Protein AF-A0A921IMV0-F1 (afdb_monomer_lite)

Organism: NCBI:txid214851

Radius of gyration: 23.89 Å; chains: 1; bounding box: 47×37×63 Å

Secondary structure (DSSP, 8-state):
-HHHHHHHHHHTT----EEEEHHHHHHH--GGGGTTS-EEEE--SSS----S--SEEEEEEEE--TT--S-EEEEEE-S-HHHHHHHTTTTTTS-SS--EEE-SSEEEEE-SS-EEEESSS-TTSEEEEEPSEEEEEEEEESS-BTTB-EEEEEETTEEEEEE--TTTEEEEE-

Foldseek 3Di:
DVLVVCVVQVVVQAQDADEDEQVCCVPPDPVVSVVVHAYEYEDQDPDRPRPDDHFKYFNDQADDDPPDPGGHTDMDGNDDCVVVSLVSCHPVNNPPAAAKDFDFQKKKFFDDWDFFKAAGNDPVRTPDIDDGDIWTWGMWGPDDDPNFTKTWTDDPRDIIMTTADVVTIHMDGD

InterPro domains:
  IPR002053 Glycoside hydrolase, family 25 [PF01183] (18-68)
  IPR002053 Glycoside hydrolase, family 25 [PS51904] (1-92)
  IPR017853 Glycoside hydrolase superfamily [SSF51445] (3-80)

Structure (mmCIF, N/CA/C/O backbone):
data_AF-A0A921IMV0-F1
#
_entry.id   AF-A0A921IMV0-F1
#
loop_
_atom_site.group_PDB
_atom_site.id
_atom_site.type_symbol
_atom_site.label_atom_id
_atom_site.label_alt_id
_atom_site.label_comp_id
_atom_site.label_asym_id
_atom_site.label_entity_id
_atom_site.label_seq_id
_atom_site.pdbx_PDB_ins_code
_atom_site.Cartn_x
_atom_site.Cartn_y
_atom_site.Cartn_z
_atom_site.occupancy
_atom_site.B_iso_or_equiv
_atom_site.auth_seq_id
_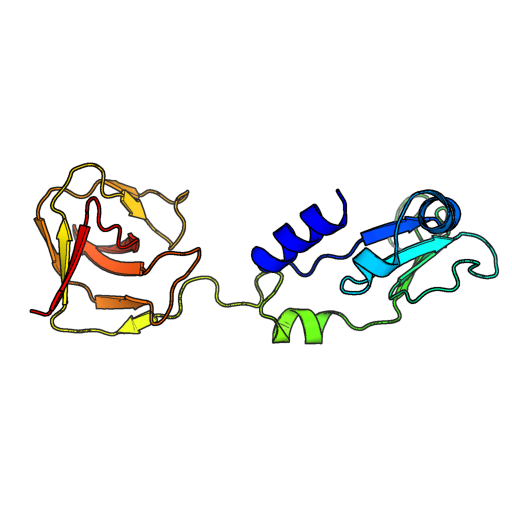atom_site.auth_comp_id
_atom_site.auth_asym_id
_atom_site.auth_atom_id
_atom_site.pdbx_PDB_model_num
ATOM 1 N N . LEU A 1 1 ? -5.599 9.577 -14.484 1.00 87.62 1 LEU A N 1
ATOM 2 C CA . LEU A 1 1 ? -5.800 8.174 -14.050 1.00 87.62 1 LEU A CA 1
ATOM 3 C C . LEU A 1 1 ? -4.574 7.602 -13.332 1.00 87.62 1 LEU A C 1
ATOM 5 O O . LEU A 1 1 ? -4.726 7.198 -12.191 1.00 87.62 1 LEU A O 1
ATOM 9 N N . VAL A 1 2 ? -3.373 7.614 -13.934 1.00 95.25 2 VAL A N 1
ATOM 10 C CA . VAL A 1 2 ? -2.158 7.015 -13.325 1.00 95.25 2 VAL A CA 1
ATOM 11 C C . VAL A 1 2 ? -1.818 7.607 -11.949 1.00 95.25 2 VAL A C 1
ATOM 13 O O . VAL A 1 2 ? -1.699 6.850 -10.994 1.00 95.25 2 VAL A O 1
ATOM 16 N N . ARG A 1 3 ? -1.761 8.944 -11.817 1.00 95.75 3 ARG A N 1
ATOM 17 C CA . ARG A 1 3 ? -1.492 9.625 -10.532 1.00 95.75 3 ARG A CA 1
ATOM 18 C C . ARG A 1 3 ? -2.461 9.189 -9.430 1.00 95.75 3 ARG A C 1
ATOM 20 O O . ARG A 1 3 ? -2.031 8.773 -8.369 1.00 95.75 3 ARG A O 1
ATOM 27 N N . TYR A 1 4 ? -3.760 9.173 -9.735 1.00 94.50 4 TYR A N 1
ATOM 28 C CA . TYR A 1 4 ? -4.801 8.738 -8.799 1.00 94.50 4 TYR A CA 1
ATOM 29 C C . TYR A 1 4 ? -4.592 7.297 -8.304 1.00 94.50 4 TYR A C 1
ATOM 31 O O . TYR A 1 4 ? -4.737 7.022 -7.117 1.00 94.50 4 TYR A O 1
ATOM 39 N N . ALA A 1 5 ? -4.213 6.375 -9.195 1.00 94.19 5 ALA A N 1
ATOM 40 C CA . ALA A 1 5 ? -3.904 5.004 -8.798 1.00 94.19 5 ALA A CA 1
ATOM 41 C C . ALA A 1 5 ? -2.644 4.929 -7.916 1.00 94.19 5 ALA A C 1
ATOM 43 O O . ALA A 1 5 ? -2.650 4.223 -6.909 1.00 94.19 5 ALA A O 1
ATOM 44 N N . MET A 1 6 ? -1.590 5.679 -8.257 1.00 96.50 6 MET A N 1
ATOM 45 C CA . MET A 1 6 ? -0.367 5.748 -7.451 1.00 96.50 6 MET A CA 1
ATOM 46 C C . MET A 1 6 ? -0.633 6.336 -6.060 1.00 96.50 6 MET A C 1
ATOM 48 O O . MET A 1 6 ? -0.192 5.765 -5.065 1.00 96.50 6 MET A O 1
ATOM 52 N N . ASP A 1 7 ? -1.429 7.403 -5.970 1.00 90.06 7 ASP A N 1
ATOM 53 C CA . ASP A 1 7 ? -1.858 7.989 -4.699 1.00 90.06 7 ASP A CA 1
ATOM 54 C C . ASP A 1 7 ? -2.563 6.961 -3.813 1.00 90.06 7 ASP A C 1
ATOM 56 O O . ASP A 1 7 ? -2.225 6.832 -2.637 1.00 90.06 7 ASP A O 1
ATOM 60 N N . ILE A 1 8 ? -3.491 6.178 -4.372 1.00 84.50 8 ILE A N 1
ATOM 61 C CA . ILE A 1 8 ? -4.182 5.117 -3.626 1.00 84.50 8 ILE A CA 1
ATOM 62 C C . ILE A 1 8 ? -3.193 4.075 -3.097 1.00 84.50 8 ILE A C 1
ATOM 64 O O . ILE A 1 8 ? -3.323 3.648 -1.948 1.00 84.50 8 ILE A O 1
ATOM 68 N N . LEU A 1 9 ? -2.216 3.652 -3.905 1.00 91.19 9 LEU A N 1
ATOM 69 C CA . LEU A 1 9 ? -1.204 2.689 -3.463 1.00 91.19 9 LEU A CA 1
ATOM 70 C C . LEU A 1 9 ? -0.399 3.248 -2.286 1.00 91.19 9 LEU A C 1
ATOM 72 O O . LEU A 1 9 ? -0.329 2.604 -1.240 1.00 91.19 9 LEU A O 1
ATOM 76 N N . TYR A 1 10 ? 0.116 4.472 -2.405 1.00 89.19 10 TYR A N 1
ATOM 77 C CA . TYR A 1 10 ? 0.922 5.097 -1.355 1.00 89.19 10 TYR A CA 1
ATOM 78 C C . TYR A 1 10 ? 0.113 5.369 -0.081 1.00 89.19 10 TYR A C 1
ATOM 80 O O . TYR A 1 10 ? 0.600 5.111 1.024 1.00 89.19 10 TYR A O 1
ATOM 88 N N . GLN A 1 11 ? -1.142 5.812 -0.213 1.00 82.81 11 GLN A N 1
ATOM 89 C CA . GLN A 1 11 ? -2.075 5.968 0.910 1.00 82.81 11 GLN A CA 1
ATOM 90 C C . GLN A 1 11 ? -2.317 4.638 1.633 1.00 82.81 11 GLN A C 1
ATOM 92 O O . GLN A 1 11 ? -2.372 4.604 2.861 1.00 82.81 11 GLN A O 1
ATOM 97 N N . ARG A 1 12 ? -2.394 3.530 0.887 1.00 81.44 12 ARG A N 1
ATOM 98 C CA . ARG A 1 12 ? -2.548 2.165 1.416 1.00 81.44 12 ARG A CA 1
ATOM 99 C C . ARG A 1 12 ? -1.229 1.501 1.812 1.00 81.44 12 ARG A C 1
ATOM 101 O O . ARG A 1 12 ? -1.211 0.296 2.038 1.00 81.44 12 ARG A O 1
ATOM 108 N N . LYS A 1 13 ? -0.137 2.265 1.899 1.00 87.56 13 LYS A N 1
ATOM 109 C CA . LYS A 1 13 ? 1.194 1.765 2.267 1.00 87.56 13 LYS A CA 1
ATOM 110 C C . LYS A 1 13 ? 1.723 0.682 1.320 1.00 87.56 13 LYS A C 1
ATOM 112 O O . LYS A 1 13 ? 2.451 -0.217 1.727 1.00 87.56 13 LYS A O 1
ATOM 117 N N . TRP A 1 14 ? 1.465 0.841 0.027 1.00 91.88 14 TRP A N 1
ATOM 118 C CA . TRP A 1 14 ? 2.174 0.153 -1.050 1.00 91.88 14 TRP A CA 1
ATOM 119 C C . TRP A 1 14 ? 3.093 1.133 -1.780 1.00 91.88 14 TRP A C 1
ATOM 121 O O . TRP A 1 14 ? 2.648 2.163 -2.282 1.00 91.88 14 TRP A O 1
ATOM 131 N N . TYR A 1 15 ? 4.381 0.809 -1.839 1.00 95.31 15 TYR A N 1
ATOM 132 C CA . TYR A 1 15 ? 5.386 1.539 -2.599 1.00 95.31 15 TYR A CA 1
ATOM 133 C C . TYR A 1 15 ? 5.220 1.186 -4.078 1.00 95.31 15 TYR A C 1
ATOM 135 O O . TYR A 1 15 ? 5.750 0.187 -4.568 1.00 95.31 15 TYR A O 1
ATOM 143 N N . GLY A 1 16 ? 4.378 1.962 -4.754 1.00 94.94 16 GLY A N 1
ATOM 144 C CA . GLY A 1 16 ? 4.055 1.780 -6.163 1.00 94.94 16 GLY A CA 1
ATOM 145 C C . GLY A 1 16 ? 5.060 2.455 -7.091 1.00 94.94 16 GLY A C 1
ATOM 146 O O . GLY A 1 16 ? 5.718 3.421 -6.729 1.00 94.94 16 GLY A O 1
ATOM 147 N N . GLY A 1 17 ? 5.129 1.964 -8.320 1.00 96.75 17 GLY A N 1
ATOM 148 C CA . GLY A 1 17 ? 5.780 2.632 -9.440 1.00 96.75 17 GLY A CA 1
ATOM 149 C C . GLY A 1 17 ? 4.915 2.502 -10.682 1.00 96.75 17 GLY A C 1
ATOM 150 O O . GLY A 1 17 ? 3.912 1.783 -10.680 1.00 96.75 17 GLY A O 1
ATOM 151 N N . TRP A 1 18 ? 5.305 3.181 -11.751 1.00 97.75 18 TRP A N 1
ATOM 152 C CA . TRP A 1 18 ? 4.612 3.091 -13.028 1.00 97.75 18 TRP A CA 1
ATOM 153 C C . TRP A 1 18 ? 5.561 2.617 -14.121 1.00 97.75 18 TRP A C 1
ATOM 155 O O . TRP A 1 18 ? 6.750 2.934 -14.129 1.00 97.75 18 TRP A O 1
ATOM 165 N N . TYR A 1 19 ? 5.011 1.817 -15.029 1.00 98.19 19 TYR A N 1
ATOM 166 C CA . TYR A 1 19 ? 5.727 1.226 -16.148 1.00 98.19 19 TYR A CA 1
ATOM 167 C C . TYR A 1 19 ? 5.090 1.667 -17.459 1.00 98.19 19 TYR A C 1
ATOM 169 O O . TYR A 1 19 ? 3.862 1.696 -17.578 1.00 98.19 19 TYR A O 1
ATOM 177 N N . SER A 1 20 ? 5.920 2.024 -18.435 1.00 98.19 20 SER A N 1
ATOM 178 C CA . SER A 1 20 ? 5.488 2.341 -19.796 1.00 98.19 20 SER A CA 1
ATOM 179 C C . SER A 1 20 ? 6.686 2.374 -20.750 1.00 98.19 20 SER A C 1
ATOM 181 O O . SER A 1 20 ? 7.832 2.264 -20.321 1.00 98.19 20 SER A O 1
ATOM 183 N N . TYR A 1 21 ? 6.444 2.554 -22.047 1.00 98.06 21 TYR A N 1
ATOM 184 C CA . TYR A 1 21 ? 7.488 2.674 -23.066 1.00 98.06 21 TYR A CA 1
ATOM 185 C C . TYR A 1 21 ? 7.655 4.118 -23.548 1.00 98.06 21 TYR A C 1
ATOM 187 O O . TYR A 1 21 ? 6.710 4.909 -23.521 1.00 98.06 21 TYR A O 1
ATOM 195 N N . THR A 1 22 ? 8.853 4.468 -24.029 1.00 98.00 22 THR A N 1
ATOM 196 C CA . THR A 1 22 ? 9.250 5.857 -24.342 1.00 98.00 22 THR A CA 1
ATOM 197 C C . THR A 1 22 ? 8.230 6.642 -25.169 1.00 98.00 22 THR A C 1
ATOM 199 O O . THR A 1 22 ? 7.920 7.783 -24.833 1.00 98.00 22 THR A O 1
ATOM 202 N N . ASN A 1 23 ? 7.694 6.055 -26.244 1.00 97.50 23 ASN A N 1
ATOM 203 C CA . ASN A 1 23 ? 6.726 6.750 -27.095 1.00 97.50 23 ASN A CA 1
ATOM 204 C C . ASN A 1 23 ? 5.432 7.071 -26.333 1.00 97.50 23 ASN A C 1
ATOM 206 O O . ASN A 1 23 ? 4.924 8.185 -26.455 1.00 97.50 23 ASN A O 1
ATOM 210 N N . TYR A 1 24 ? 4.928 6.142 -25.519 1.00 98.12 24 TYR A N 1
ATOM 211 C CA . TYR A 1 24 ? 3.702 6.389 -24.773 1.00 98.12 24 TYR A CA 1
ATOM 212 C C . TYR A 1 24 ? 3.894 7.452 -23.694 1.00 98.12 24 TYR A C 1
ATOM 214 O O . TYR A 1 24 ? 3.053 8.334 -23.529 1.00 98.12 24 TYR A O 1
ATOM 222 N N . ILE A 1 25 ? 5.037 7.396 -23.003 1.00 97.81 25 ILE A N 1
ATOM 223 C CA . ILE A 1 25 ? 5.408 8.383 -21.987 1.00 97.81 25 ILE A CA 1
ATOM 224 C C . ILE A 1 25 ? 5.438 9.787 -22.592 1.00 97.81 25 ILE A C 1
ATOM 226 O O . ILE A 1 25 ? 4.794 10.685 -22.063 1.00 97.81 25 ILE A O 1
ATOM 230 N N . ASN A 1 26 ? 6.136 9.963 -23.714 1.00 97.12 26 ASN A N 1
ATOM 231 C CA . ASN A 1 26 ? 6.343 11.284 -24.307 1.00 97.12 26 ASN A CA 1
ATOM 232 C C . ASN A 1 26 ? 5.077 11.877 -24.940 1.00 97.12 26 ASN A C 1
ATOM 234 O O . ASN A 1 26 ? 4.935 13.095 -24.965 1.00 97.12 26 ASN A O 1
ATOM 238 N N . ASN A 1 27 ? 4.183 11.041 -25.475 1.00 97.81 27 ASN A N 1
ATOM 239 C CA . ASN A 1 27 ? 3.055 11.521 -26.280 1.00 97.81 27 ASN A CA 1
ATOM 240 C C . ASN A 1 27 ? 1.707 11.496 -25.549 1.00 97.81 27 ASN A C 1
ATOM 242 O O . ASN A 1 27 ? 0.798 12.221 -25.945 1.00 97.81 27 ASN A O 1
ATOM 246 N N . TYR A 1 28 ? 1.552 10.667 -24.512 1.00 97.38 28 TYR A N 1
ATOM 247 C CA . TYR A 1 28 ? 0.241 10.410 -23.899 1.00 97.38 28 TYR A CA 1
ATOM 248 C C . TYR A 1 28 ? 0.235 10.500 -22.371 1.00 97.38 28 TYR A C 1
ATOM 250 O O . TYR A 1 28 ? -0.824 10.357 -21.757 1.00 97.38 28 TYR A O 1
ATOM 258 N N . LEU A 1 29 ? 1.384 10.743 -21.734 1.00 96.31 29 LEU A N 1
ATOM 259 C CA . LEU A 1 29 ? 1.475 10.920 -20.288 1.00 96.31 29 LEU A CA 1
ATOM 260 C C . LEU A 1 29 ? 2.077 12.277 -19.939 1.00 96.31 29 LEU A C 1
ATOM 262 O O . LEU A 1 29 ? 3.020 12.751 -20.561 1.00 96.31 29 LEU A O 1
ATOM 266 N N . ASN A 1 30 ? 1.562 12.879 -18.870 1.00 96.19 30 ASN A N 1
ATOM 267 C CA . ASN A 1 30 ? 2.233 13.993 -18.218 1.00 96.19 30 ASN A CA 1
ATOM 268 C C . ASN A 1 30 ? 3.179 13.427 -17.148 1.00 96.19 30 ASN A C 1
ATOM 270 O O . ASN A 1 30 ? 2.783 13.238 -15.999 1.00 96.19 30 ASN A O 1
ATOM 274 N N . ALA A 1 31 ? 4.412 13.102 -17.543 1.00 96.00 31 ALA A N 1
ATOM 275 C CA . ALA A 1 31 ? 5.400 12.496 -16.647 1.00 96.00 31 ALA A CA 1
ATOM 276 C C . ALA A 1 31 ? 5.786 13.409 -15.467 1.00 96.00 31 ALA A C 1
ATOM 278 O O . ALA A 1 31 ? 6.127 12.907 -14.398 1.00 96.00 31 ALA A O 1
ATOM 279 N N . ALA A 1 32 ? 5.681 14.736 -15.623 1.00 95.56 32 ALA A N 1
ATOM 280 C CA . ALA A 1 32 ? 5.972 15.684 -14.546 1.00 95.56 32 ALA A CA 1
ATOM 281 C C . ALA A 1 32 ? 5.020 15.498 -13.350 1.00 95.56 32 ALA A C 1
ATOM 283 O O . ALA A 1 32 ? 5.466 15.480 -12.203 1.00 95.56 32 ALA A O 1
ATOM 284 N N . GLU A 1 33 ? 3.737 15.241 -13.620 1.00 96.75 33 GLU A N 1
ATOM 285 C CA . GLU A 1 33 ? 2.710 14.936 -12.608 1.00 96.75 33 GLU A CA 1
ATOM 286 C C . GLU A 1 33 ? 2.906 13.576 -11.915 1.00 96.75 33 GLU A C 1
ATOM 288 O O . GLU A 1 33 ? 2.215 13.267 -10.945 1.00 96.75 33 GLU A O 1
ATOM 293 N N . LEU A 1 34 ? 3.819 12.743 -12.421 1.00 97.12 34 LEU A N 1
ATOM 294 C CA . LEU A 1 34 ? 4.137 11.415 -11.890 1.00 97.12 34 LEU A CA 1
ATOM 295 C C . LEU A 1 34 ? 5.543 11.346 -11.277 1.00 97.12 34 LEU A C 1
ATOM 297 O O . LEU A 1 34 ? 5.963 10.273 -10.853 1.00 97.12 34 LEU A O 1
ATOM 301 N N . SER A 1 35 ? 6.262 12.471 -11.211 1.00 95.38 35 SER A N 1
ATOM 302 C CA . SER A 1 35 ? 7.665 12.549 -10.769 1.00 95.38 35 SER A CA 1
ATOM 303 C C . SER A 1 35 ? 7.910 12.081 -9.329 1.00 95.38 35 SER A C 1
ATOM 305 O O . SER A 1 35 ? 9.035 11.722 -8.991 1.00 95.38 35 SER A O 1
ATOM 307 N N . ALA A 1 36 ? 6.868 12.038 -8.494 1.00 95.31 36 ALA A N 1
ATOM 308 C CA . ALA A 1 36 ? 6.938 11.514 -7.131 1.00 95.31 36 ALA A CA 1
ATOM 309 C C . ALA A 1 36 ? 7.011 9.975 -7.059 1.00 95.31 36 ALA A C 1
ATOM 311 O O . ALA A 1 36 ? 7.319 9.433 -5.996 1.00 95.31 36 ALA A O 1
ATOM 312 N N . TYR A 1 37 ? 6.731 9.269 -8.161 1.00 97.50 37 TYR A N 1
ATOM 313 C CA . TYR A 1 37 ? 6.703 7.808 -8.205 1.00 97.50 37 TYR A CA 1
ATOM 314 C C . TYR A 1 37 ? 7.790 7.268 -9.141 1.00 97.50 37 TYR A C 1
ATOM 316 O O . TYR A 1 37 ? 8.008 7.824 -10.223 1.00 97.50 37 TYR A O 1
ATOM 324 N N . PRO A 1 38 ? 8.449 6.158 -8.774 1.00 97.94 38 PRO A N 1
ATOM 325 C CA . PRO A 1 38 ? 9.486 5.551 -9.593 1.00 97.94 38 PRO A CA 1
ATOM 326 C C . PRO A 1 38 ? 8.940 5.119 -10.958 1.00 97.94 38 PRO A C 1
ATOM 328 O O . PRO A 1 38 ? 7.885 4.485 -11.053 1.00 97.94 38 PRO A O 1
ATOM 331 N N . LEU A 1 39 ? 9.694 5.448 -12.007 1.00 98.50 39 LEU A N 1
ATOM 332 C CA . LEU A 1 39 ? 9.416 5.044 -13.381 1.00 98.50 39 LEU A CA 1
ATOM 333 C C . LEU A 1 39 ? 10.304 3.863 -13.780 1.00 98.50 39 LEU A C 1
ATOM 335 O O . LEU A 1 39 ? 11.534 3.956 -13.763 1.00 98.50 39 LEU A O 1
ATOM 339 N N . TRP A 1 40 ? 9.661 2.790 -14.231 1.00 98.56 40 TRP A N 1
ATOM 340 C CA . TRP A 1 40 ? 10.284 1.700 -14.970 1.00 98.56 40 TRP A CA 1
ATOM 341 C C . TRP A 1 40 ? 9.982 1.858 -16.464 1.00 98.56 40 TRP A C 1
ATOM 343 O O . TRP A 1 40 ? 8.872 1.601 -16.921 1.00 98.56 40 TRP A O 1
ATOM 353 N N . VAL A 1 41 ? 10.963 2.315 -17.238 1.00 98.56 41 VAL A N 1
ATOM 354 C CA . VAL A 1 41 ? 10.786 2.576 -18.673 1.00 98.56 41 VAL A CA 1
ATOM 355 C C . VAL A 1 41 ? 11.181 1.367 -19.515 1.00 98.56 41 VAL A C 1
ATOM 357 O O . VAL A 1 41 ? 12.232 0.769 -19.296 1.00 98.56 41 VAL A O 1
ATOM 360 N N . ALA A 1 42 ? 10.368 1.027 -20.511 1.00 98.62 42 ALA A N 1
ATOM 361 C CA . ALA A 1 42 ? 10.718 0.077 -21.558 1.00 98.62 42 ALA A CA 1
ATOM 362 C C . ALA A 1 42 ? 11.235 0.787 -22.809 1.00 98.62 42 ALA A C 1
ATOM 364 O O . ALA A 1 42 ? 10.586 1.684 -23.358 1.00 98.62 42 ALA A O 1
ATOM 365 N N . ASP A 1 43 ? 12.414 0.368 -23.259 1.00 98.31 43 ASP A N 1
ATOM 366 C CA . ASP A 1 43 ? 13.031 0.852 -24.487 1.00 98.31 43 ASP A CA 1
ATOM 367 C C . ASP A 1 43 ? 14.060 -0.162 -24.995 1.00 98.31 43 ASP A C 1
ATOM 369 O O . ASP A 1 43 ? 15.119 -0.324 -24.398 1.00 98.31 43 ASP A O 1
ATOM 373 N N . TYR A 1 44 ? 13.758 -0.868 -26.082 1.00 97.56 44 TYR A N 1
ATOM 374 C CA . TYR A 1 44 ? 14.604 -1.972 -26.563 1.00 97.56 44 TYR A CA 1
ATOM 375 C C . TYR A 1 44 ? 15.680 -1.529 -27.558 1.00 97.56 44 TYR A C 1
ATOM 377 O O . TYR A 1 44 ? 16.353 -2.354 -28.175 1.00 97.56 44 TYR A O 1
ATOM 385 N N . ARG A 1 45 ? 15.837 -0.217 -27.750 1.00 95.69 45 ARG A N 1
ATOM 386 C CA . ARG A 1 45 ? 16.941 0.339 -28.533 1.00 95.69 45 ARG A CA 1
ATOM 387 C C . ARG A 1 45 ? 18.253 0.179 -27.767 1.00 95.69 45 ARG A C 1
ATOM 389 O O . ARG A 1 45 ? 18.273 0.084 -26.544 1.00 95.69 45 ARG A O 1
ATOM 396 N N . SER A 1 46 ? 19.373 0.235 -28.487 1.00 90.06 46 SER A N 1
ATOM 397 C CA . SER A 1 46 ? 20.715 0.214 -27.881 1.00 90.06 46 SER A CA 1
ATOM 398 C C . SER A 1 46 ? 20.957 1.377 -26.913 1.00 90.06 46 SER A C 1
ATOM 400 O O . SER A 1 46 ? 21.767 1.260 -25.996 1.00 90.06 46 SER A O 1
ATOM 402 N N . THR A 1 47 ? 20.247 2.487 -27.121 1.00 91.19 47 THR A N 1
ATOM 403 C CA . THR A 1 47 ? 20.287 3.682 -26.282 1.00 91.19 47 THR A CA 1
ATOM 404 C C . THR A 1 47 ? 18.862 4.092 -25.940 1.00 91.19 47 THR A C 1
ATOM 406 O O . THR A 1 47 ? 18.046 4.317 -26.836 1.00 91.19 47 THR A O 1
ATOM 409 N N . LEU A 1 48 ? 18.585 4.208 -24.642 1.00 93.62 48 LEU A N 1
ATOM 410 C CA . LEU A 1 48 ? 17.302 4.651 -24.111 1.00 93.62 48 LEU A CA 1
ATOM 411 C C . LEU A 1 48 ? 17.032 6.105 -24.533 1.00 93.62 48 LEU A C 1
ATOM 413 O O . LEU A 1 48 ? 17.849 6.993 -24.300 1.00 93.62 48 LEU A O 1
ATOM 417 N N . GLY A 1 49 ? 15.885 6.345 -25.170 1.00 94.88 49 GLY A N 1
ATOM 418 C CA . GLY A 1 49 ? 15.504 7.643 -25.737 1.00 94.88 49 GLY A CA 1
ATOM 419 C C . GLY A 1 49 ? 14.545 8.470 -24.879 1.00 94.88 49 GLY A C 1
ATOM 420 O O . GLY A 1 49 ? 14.144 9.552 -25.301 1.00 94.88 49 GLY A O 1
ATOM 421 N N . TYR A 1 50 ? 14.132 7.975 -23.711 1.00 97.12 50 TYR A N 1
ATOM 422 C CA . TYR A 1 50 ? 13.436 8.789 -22.714 1.00 97.12 50 TYR A CA 1
ATOM 423 C C . TYR A 1 50 ? 14.450 9.621 -21.914 1.00 97.12 50 TYR A C 1
ATOM 425 O O . TYR A 1 50 ? 15.387 9.086 -21.336 1.00 97.12 50 TYR A O 1
ATOM 433 N N . THR A 1 51 ? 14.282 10.940 -21.887 1.00 96.00 51 THR A N 1
ATOM 434 C CA . THR A 1 51 ? 15.276 11.862 -21.308 1.00 96.00 51 THR A CA 1
ATOM 435 C C . THR A 1 51 ? 14.948 12.316 -19.885 1.00 96.00 51 THR A C 1
ATOM 437 O O . THR A 1 51 ? 15.761 12.996 -19.262 1.00 96.00 51 THR A O 1
ATOM 440 N N . GLY A 1 52 ? 13.769 11.963 -19.365 1.00 96.25 52 GLY A N 1
ATOM 441 C CA . GLY A 1 52 ? 13.378 12.260 -17.987 1.00 96.25 52 GLY A CA 1
ATOM 442 C C . GLY A 1 52 ? 13.976 11.280 -16.968 1.00 96.25 52 GLY A C 1
ATOM 443 O O . GLY A 1 52 ? 14.621 10.303 -17.348 1.00 96.25 52 GLY A O 1
ATOM 444 N N . PRO A 1 53 ? 13.747 11.503 -15.662 1.00 96.56 53 PRO A N 1
ATOM 445 C CA . PRO A 1 53 ? 14.216 10.602 -14.616 1.00 96.56 53 PRO A CA 1
ATOM 446 C C . PRO A 1 53 ? 13.479 9.258 -14.663 1.00 96.56 53 PRO A C 1
ATOM 448 O O . PRO A 1 53 ? 12.267 9.204 -14.875 1.00 96.56 53 PRO A O 1
ATOM 451 N N . TYR A 1 54 ? 14.217 8.178 -14.430 1.00 97.81 54 TYR A N 1
ATOM 452 C CA . TYR A 1 54 ? 13.710 6.814 -14.305 1.00 97.81 54 TYR A CA 1
ATOM 453 C C . TYR A 1 54 ? 14.584 6.037 -13.321 1.00 97.81 54 TYR A C 1
ATOM 455 O O . TYR A 1 54 ? 15.720 6.417 -13.040 1.00 97.81 54 TYR A O 1
ATOM 463 N N . THR A 1 55 ? 14.045 4.951 -12.783 1.00 98.12 55 THR A N 1
ATOM 464 C CA . THR A 1 55 ? 14.706 4.135 -11.755 1.00 98.12 55 THR A CA 1
ATOM 465 C C . THR A 1 55 ? 14.978 2.719 -12.246 1.00 98.12 55 THR A C 1
ATOM 467 O O . THR A 1 55 ? 15.886 2.056 -11.746 1.00 98.12 55 THR A O 1
ATOM 470 N N . MET A 1 56 ? 14.251 2.266 -13.271 1.00 98.31 56 MET A N 1
ATOM 471 C CA . MET A 1 56 ? 14.483 0.995 -13.949 1.00 98.31 56 MET A CA 1
ATOM 472 C C . MET A 1 56 ? 14.351 1.137 -15.464 1.00 98.31 56 MET A C 1
ATOM 474 O O . MET A 1 56 ? 13.548 1.928 -15.957 1.00 98.31 56 MET A O 1
ATOM 478 N N . TRP A 1 57 ? 15.102 0.320 -16.197 1.00 98.50 57 TRP A N 1
ATOM 479 C CA . TRP A 1 57 ? 15.041 0.222 -17.652 1.00 98.50 57 TRP A CA 1
ATOM 480 C C . TRP A 1 57 ? 14.858 -1.231 -18.088 1.00 98.50 57 TRP A C 1
ATOM 482 O O . TRP A 1 57 ? 15.731 -2.059 -17.833 1.00 98.50 57 TRP A O 1
ATOM 492 N N . GLN A 1 58 ? 13.761 -1.533 -18.781 1.00 98.75 58 GLN A N 1
ATOM 493 C CA . GLN A 1 58 ? 13.602 -2.768 -19.546 1.00 98.75 58 GLN A CA 1
ATOM 494 C C . GLN A 1 58 ? 14.222 -2.595 -20.935 1.00 98.75 58 GLN A C 1
ATOM 496 O O . GLN A 1 58 ? 13.688 -1.864 -21.772 1.00 98.75 58 GLN A O 1
ATOM 501 N N . TYR A 1 59 ? 15.357 -3.250 -21.169 1.00 97.88 59 TYR A N 1
ATOM 502 C CA . TYR A 1 59 ? 16.165 -3.079 -22.383 1.00 97.88 59 TYR A CA 1
ATOM 503 C C . TYR A 1 59 ? 15.975 -4.198 -23.411 1.00 97.88 59 TYR A C 1
ATOM 505 O O . TYR A 1 59 ? 16.495 -4.115 -24.519 1.00 97.88 59 TYR A O 1
ATOM 513 N N . SER A 1 60 ? 15.241 -5.254 -23.059 1.00 97.75 60 SER A N 1
ATOM 514 C CA . SER A 1 60 ? 14.855 -6.322 -23.980 1.00 97.75 60 SER A CA 1
ATOM 515 C C . SER A 1 60 ? 13.582 -7.001 -23.490 1.00 97.75 60 SER A C 1
ATOM 517 O O . SER A 1 60 ? 13.442 -7.206 -22.28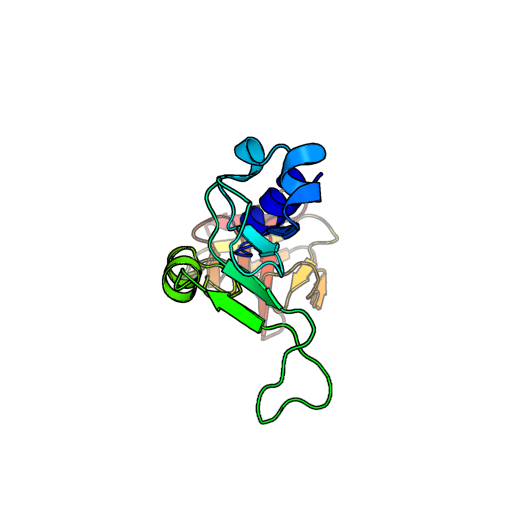7 1.00 97.75 60 SER A O 1
ATOM 519 N N . GLY A 1 61 ? 12.700 -7.378 -24.418 1.00 96.88 61 GLY A N 1
ATOM 520 C CA . GLY A 1 61 ? 11.564 -8.276 -24.170 1.00 96.88 61 GLY A CA 1
ATOM 521 C C . GLY A 1 61 ? 11.787 -9.703 -24.684 1.00 96.88 61 GLY A C 1
ATOM 522 O O . GLY A 1 61 ? 10.860 -10.505 -24.737 1.00 96.88 61 GLY A O 1
ATOM 523 N N . SER A 1 62 ? 13.002 -10.013 -25.146 1.00 97.25 62 SER A N 1
ATOM 524 C CA . SER A 1 62 ? 13.333 -11.288 -25.794 1.00 97.25 62 SER A CA 1
ATOM 525 C C . SER A 1 62 ? 14.679 -11.847 -25.331 1.00 97.25 62 SER A C 1
ATOM 527 O O . SER A 1 62 ? 15.443 -12.406 -26.118 1.00 97.25 62 SER A O 1
ATOM 529 N N . GLY A 1 63 ? 15.018 -11.618 -24.066 1.00 97.25 63 GLY A N 1
ATOM 530 C CA . GLY A 1 63 ? 16.252 -12.092 -23.463 1.00 97.25 63 GLY A CA 1
ATOM 531 C C . GLY A 1 63 ? 16.230 -13.569 -23.098 1.00 97.25 63 GLY A C 1
ATOM 532 O O . GLY A 1 63 ? 15.221 -14.264 -23.217 1.00 97.25 63 GLY A O 1
ATOM 533 N N . THR A 1 64 ? 17.375 -14.037 -22.608 1.00 98.00 64 THR A N 1
ATOM 534 C CA . THR A 1 64 ? 17.556 -15.393 -22.089 1.00 98.00 64 THR A CA 1
ATOM 535 C C . THR A 1 64 ? 18.360 -15.321 -20.802 1.00 98.00 64 THR A C 1
ATOM 537 O O . THR A 1 64 ? 19.440 -14.732 -20.768 1.00 98.00 64 THR A O 1
ATOM 540 N N . VAL A 1 65 ? 17.829 -15.927 -19.744 1.00 97.44 65 VAL A N 1
ATOM 541 C CA . VAL A 1 65 ? 18.466 -16.020 -18.428 1.00 97.44 65 VAL A CA 1
ATOM 542 C C . VAL A 1 65 ? 18.410 -17.476 -17.985 1.00 97.44 65 VAL A C 1
ATOM 544 O O . VAL A 1 65 ? 17.368 -18.122 -18.092 1.00 97.44 65 VAL A O 1
ATOM 547 N N . GLY A 1 66 ? 19.531 -18.006 -17.490 1.00 98.00 66 GLY A N 1
ATOM 548 C CA . GLY A 1 66 ? 19.582 -19.370 -16.963 1.00 98.00 66 GLY A CA 1
ATOM 549 C C . GLY A 1 66 ? 18.545 -19.571 -15.855 1.00 98.00 66 GLY A C 1
ATOM 550 O O . GLY A 1 66 ? 18.484 -18.785 -14.915 1.00 98.00 66 GLY A O 1
ATOM 551 N N . GLY A 1 67 ? 17.722 -20.613 -15.979 1.00 97.25 67 GLY A N 1
ATOM 552 C CA . GLY A 1 67 ? 16.626 -20.902 -15.047 1.00 97.25 67 GLY A CA 1
ATOM 553 C C . GLY A 1 67 ? 15.252 -20.375 -15.475 1.00 97.25 67 GLY A C 1
ATOM 554 O O . GLY A 1 67 ? 14.266 -20.718 -14.830 1.00 97.25 67 GLY A O 1
ATOM 555 N N . ILE A 1 68 ? 15.154 -19.610 -16.569 1.00 97.50 68 ILE A N 1
ATOM 556 C CA . ILE A 1 68 ? 13.874 -19.187 -17.156 1.00 97.50 68 ILE A CA 1
ATOM 557 C C . ILE A 1 68 ? 13.666 -19.907 -18.492 1.00 97.50 68 ILE A C 1
ATOM 559 O O . ILE A 1 68 ? 14.544 -19.903 -19.353 1.00 97.50 68 ILE A O 1
ATOM 563 N N . SER A 1 69 ? 12.508 -20.552 -18.656 1.00 97.44 69 SER A N 1
ATOM 564 C CA . SER A 1 69 ? 12.124 -21.190 -19.919 1.00 97.44 69 SER A CA 1
ATOM 565 C C . SER A 1 69 ? 11.481 -20.172 -20.861 1.00 97.44 69 SER A C 1
ATOM 567 O O . SER A 1 69 ? 10.614 -19.406 -20.443 1.00 97.44 69 SER A O 1
ATOM 569 N N . GLY A 1 70 ? 11.877 -20.196 -22.134 1.00 96.75 70 GLY A N 1
ATOM 570 C CA . GLY A 1 70 ? 11.399 -19.248 -23.138 1.00 96.75 70 GLY A CA 1
ATOM 571 C C . GLY A 1 70 ? 12.061 -17.871 -23.044 1.00 96.75 70 GLY A C 1
ATOM 572 O O . GLY A 1 70 ? 13.030 -17.663 -22.315 1.00 96.75 70 GLY A O 1
ATOM 573 N N . ALA A 1 71 ? 11.550 -16.937 -23.842 1.00 97.50 71 ALA A N 1
ATOM 574 C CA . ALA A 1 71 ? 12.025 -15.561 -23.864 1.00 97.50 71 ALA A CA 1
ATOM 575 C C . ALA A 1 71 ? 11.575 -14.804 -22.604 1.00 97.50 71 ALA A C 1
ATOM 577 O O . ALA A 1 71 ? 10.441 -14.975 -22.154 1.00 97.50 71 ALA A O 1
ATOM 578 N N . CYS A 1 72 ? 12.445 -13.953 -22.056 1.00 97.81 72 CYS A N 1
ATOM 579 C CA . CYS A 1 72 ? 12.136 -13.159 -20.868 1.00 97.81 72 CYS A CA 1
ATOM 580 C C . CYS A 1 72 ? 12.570 -11.696 -20.990 1.00 97.81 72 CYS A C 1
ATOM 582 O O . CYS A 1 72 ? 13.523 -11.361 -21.699 1.00 97.81 72 CYS A O 1
ATOM 584 N N . ASP A 1 73 ? 11.909 -10.829 -20.230 1.00 98.31 73 ASP A N 1
ATOM 585 C CA . ASP A 1 73 ? 12.279 -9.423 -20.136 1.00 98.31 73 ASP A CA 1
ATOM 586 C C . ASP A 1 73 ? 13.609 -9.246 -19.397 1.00 98.31 73 ASP A C 1
ATOM 588 O O . ASP A 1 73 ? 13.834 -9.835 -18.336 1.00 98.31 73 ASP A O 1
ATOM 592 N N . LEU A 1 74 ? 14.480 -8.383 -19.918 1.00 98.38 74 LEU A N 1
ATOM 593 C CA . LEU A 1 74 ? 15.735 -8.021 -19.270 1.00 98.38 74 LEU A CA 1
ATOM 594 C C . LEU A 1 74 ? 15.695 -6.578 -18.791 1.00 98.38 74 LEU A C 1
ATOM 596 O O . LEU A 1 74 ? 15.366 -5.660 -19.545 1.00 98.38 74 LEU A O 1
ATOM 600 N N . ASN A 1 75 ? 16.083 -6.386 -17.532 1.00 98.19 75 ASN A N 1
ATOM 601 C CA . ASN A 1 75 ? 15.957 -5.116 -16.836 1.00 98.19 75 ASN A CA 1
ATOM 602 C C . ASN A 1 75 ? 17.272 -4.688 -16.192 1.00 98.19 75 ASN A C 1
ATOM 604 O O . ASN A 1 75 ? 18.056 -5.518 -15.735 1.00 98.19 75 ASN A O 1
ATOM 608 N N . ARG A 1 76 ? 17.487 -3.377 -16.114 1.00 97.19 76 ARG A N 1
ATOM 609 C CA . ARG A 1 76 ? 18.500 -2.740 -15.273 1.00 97.19 76 ARG A CA 1
ATOM 610 C C . ARG A 1 76 ? 17.780 -1.937 -14.202 1.00 97.19 76 ARG A C 1
ATOM 612 O O . ARG A 1 76 ? 16.966 -1.080 -14.540 1.00 97.19 76 ARG A O 1
ATOM 619 N N . SER A 1 77 ? 18.070 -2.217 -12.934 1.00 97.19 77 SER A N 1
ATOM 620 C CA . SER A 1 77 ? 17.639 -1.365 -11.824 1.00 97.19 77 SER A CA 1
ATOM 621 C C . SER A 1 77 ? 18.764 -0.415 -11.443 1.00 97.19 77 SER A C 1
ATOM 623 O O . SER A 1 77 ? 19.908 -0.844 -11.303 1.00 97.19 77 SER A O 1
ATOM 625 N N . TYR A 1 78 ? 18.431 0.859 -11.269 1.00 97.44 78 TYR A 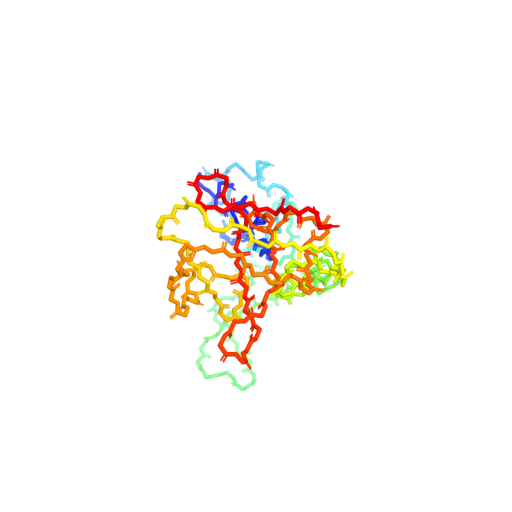N 1
ATOM 626 C CA . TYR A 1 78 ? 19.351 1.922 -10.857 1.00 97.44 78 TYR A CA 1
ATOM 627 C C . TYR A 1 78 ? 19.089 2.395 -9.425 1.00 97.44 78 TYR A C 1
ATOM 629 O O . TYR A 1 78 ? 19.769 3.291 -8.934 1.00 97.44 78 TYR A O 1
ATOM 637 N N . GLN A 1 79 ? 18.107 1.793 -8.756 1.00 95.44 79 GLN A N 1
ATOM 638 C CA . GLN A 1 79 ? 17.729 2.098 -7.386 1.00 95.44 79 GLN A CA 1
ATOM 639 C C . GLN A 1 79 ? 17.650 0.808 -6.565 1.00 95.44 79 GLN A C 1
ATOM 641 O O . GLN A 1 79 ? 17.097 -0.199 -7.015 1.00 95.44 79 GLN A O 1
ATOM 646 N N . ASP A 1 80 ? 18.176 0.857 -5.340 1.00 95.50 80 ASP A N 1
ATOM 647 C CA . ASP A 1 80 ? 17.830 -0.106 -4.297 1.00 95.50 80 ASP A CA 1
ATOM 648 C C . ASP A 1 80 ? 16.548 0.369 -3.604 1.00 95.50 80 ASP A C 1
ATOM 650 O O . ASP A 1 80 ? 16.530 1.376 -2.893 1.00 95.50 80 ASP A O 1
ATOM 654 N N . PHE A 1 81 ? 15.446 -0.328 -3.865 1.00 95.38 81 PHE A N 1
ATOM 655 C CA . PHE A 1 81 ? 14.133 0.046 -3.348 1.00 95.38 81 PHE A CA 1
ATOM 656 C C . PHE A 1 81 ? 13.920 -0.388 -1.897 1.00 95.38 81 PHE A C 1
ATOM 658 O O . PHE A 1 81 ? 13.107 0.215 -1.193 1.00 95.38 81 PHE A O 1
ATOM 665 N N . LEU A 1 82 ? 14.628 -1.421 -1.429 1.00 92.94 82 LEU A N 1
ATOM 666 C CA . LEU A 1 82 ? 14.340 -2.041 -0.138 1.00 92.94 82 LEU A CA 1
ATOM 667 C C . LEU A 1 82 ? 14.519 -1.072 1.048 1.00 92.94 82 LEU A C 1
ATOM 669 O O . LEU A 1 82 ? 13.641 -1.063 1.917 1.00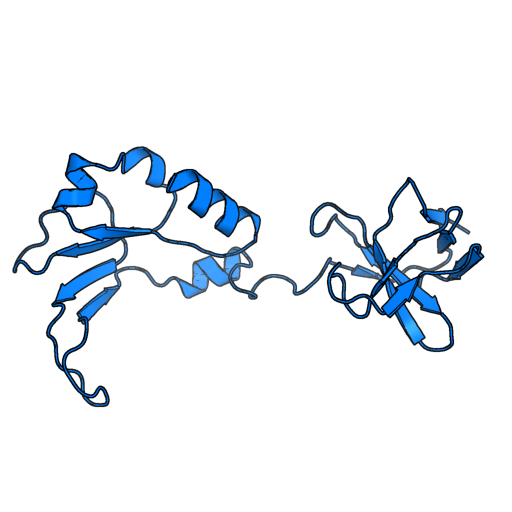 92.94 82 LEU A O 1
ATOM 673 N N . PRO A 1 83 ? 15.569 -0.225 1.104 1.00 93.75 83 PRO A N 1
ATOM 674 C CA . PRO A 1 83 ? 15.712 0.772 2.161 1.00 93.75 83 PRO A CA 1
ATOM 675 C C . PRO A 1 83 ? 14.530 1.745 2.229 1.00 93.75 83 PRO A C 1
ATOM 677 O O . PRO A 1 83 ? 13.986 1.963 3.310 1.00 93.75 83 PRO A O 1
ATOM 680 N N . SER A 1 84 ? 14.084 2.288 1.092 1.00 92.75 84 SER A N 1
ATOM 681 C CA . SER A 1 84 ? 12.957 3.232 1.041 1.00 92.75 84 SER A CA 1
ATOM 682 C C . SER A 1 84 ? 11.626 2.570 1.398 1.00 92.75 84 SER A C 1
ATOM 684 O O . SER A 1 84 ? 10.828 3.155 2.132 1.00 92.75 84 SER A O 1
ATOM 686 N N . ILE A 1 85 ? 11.402 1.338 0.927 1.00 94.12 85 ILE A N 1
ATOM 687 C CA . ILE A 1 85 ? 10.213 0.544 1.261 1.00 94.12 85 ILE A CA 1
ATOM 688 C C . ILE A 1 85 ? 10.139 0.319 2.776 1.00 94.12 85 ILE A C 1
ATOM 690 O O . ILE A 1 85 ? 9.104 0.591 3.386 1.00 94.12 85 ILE A O 1
ATOM 694 N N . LYS A 1 86 ? 11.245 -0.117 3.395 1.00 87.06 86 LYS A N 1
ATOM 695 C CA . LYS A 1 86 ? 11.322 -0.354 4.843 1.00 87.06 86 LYS A CA 1
ATOM 696 C C . LYS A 1 86 ? 11.149 0.930 5.646 1.00 87.06 86 LYS A C 1
ATOM 698 O O . LYS A 1 86 ? 10.321 0.967 6.550 1.00 87.06 86 LYS A O 1
ATOM 703 N N . ALA A 1 87 ? 11.891 1.983 5.302 1.00 88.25 87 ALA A N 1
ATOM 704 C CA . ALA A 1 87 ? 11.842 3.256 6.018 1.00 88.25 87 ALA A CA 1
ATOM 705 C C . ALA A 1 87 ? 10.442 3.891 5.986 1.00 88.25 87 ALA A C 1
ATOM 707 O O . ALA A 1 87 ? 10.017 4.499 6.964 1.00 88.25 87 ALA A O 1
ATOM 708 N N . GLY A 1 88 ? 9.708 3.727 4.881 1.00 86.44 88 GLY A N 1
ATOM 709 C CA . GLY A 1 88 ? 8.341 4.231 4.745 1.00 86.44 88 GLY A CA 1
ATOM 710 C C . GLY A 1 88 ? 7.241 3.300 5.268 1.00 86.44 88 GLY A C 1
ATOM 711 O O . GLY A 1 88 ? 6.065 3.672 5.217 1.00 86.44 88 GLY A O 1
ATOM 712 N N . GLY A 1 89 ? 7.594 2.105 5.756 1.00 86.44 89 GLY A N 1
ATOM 713 C CA . GLY A 1 89 ? 6.632 1.102 6.211 1.00 86.44 89 GLY A CA 1
ATOM 714 C C . GLY A 1 89 ? 5.710 0.595 5.098 1.00 86.44 89 GLY A C 1
ATOM 715 O O . GLY A 1 89 ? 4.532 0.337 5.340 1.00 86.44 89 GLY A O 1
ATOM 716 N N . PHE A 1 90 ? 6.218 0.502 3.871 1.00 89.25 90 PHE A N 1
ATOM 717 C CA . PHE A 1 90 ? 5.454 0.059 2.709 1.00 89.25 90 PHE A CA 1
ATOM 718 C C . PHE A 1 90 ? 5.511 -1.465 2.523 1.00 89.25 90 PHE A C 1
ATOM 720 O O . PHE A 1 90 ? 6.383 -2.125 3.077 1.00 89.25 90 PHE A O 1
ATOM 727 N N . ASN A 1 91 ? 4.616 -2.035 1.711 1.00 91.50 91 ASN A N 1
ATOM 728 C CA . ASN A 1 91 ? 4.647 -3.437 1.262 1.00 91.50 91 ASN A CA 1
ATOM 729 C C . ASN A 1 91 ? 4.773 -4.431 2.433 1.00 91.50 91 ASN A C 1
ATOM 731 O O . ASN A 1 91 ? 5.583 -5.353 2.385 1.00 91.50 91 ASN A O 1
ATOM 735 N N . ASN A 1 92 ? 3.987 -4.219 3.492 1.00 86.06 92 ASN A N 1
ATOM 736 C CA . ASN A 1 92 ? 4.000 -4.999 4.740 1.00 86.06 92 ASN A CA 1
ATOM 737 C C . ASN A 1 92 ? 5.272 -4.874 5.603 1.00 86.06 92 ASN A C 1
ATOM 739 O O . ASN A 1 92 ? 5.416 -5.615 6.569 1.00 86.06 92 ASN A O 1
ATOM 743 N N . TYR A 1 93 ? 6.175 -3.931 5.310 1.00 83.38 93 TYR A N 1
ATOM 744 C CA . TYR A 1 93 ? 7.280 -3.576 6.214 1.00 83.38 93 TYR A CA 1
ATOM 745 C C . TYR A 1 93 ? 6.883 -2.547 7.284 1.00 83.38 93 TYR A C 1
ATOM 747 O O . TYR A 1 93 ? 7.666 -2.275 8.192 1.00 83.38 93 TYR A O 1
ATOM 755 N N . GLY A 1 94 ? 5.688 -1.958 7.180 1.00 76.56 94 GLY A N 1
ATOM 756 C CA . GLY A 1 94 ? 5.077 -1.158 8.243 1.00 76.56 94 GLY A CA 1
ATOM 757 C C . GLY A 1 94 ? 4.415 -2.035 9.311 1.00 7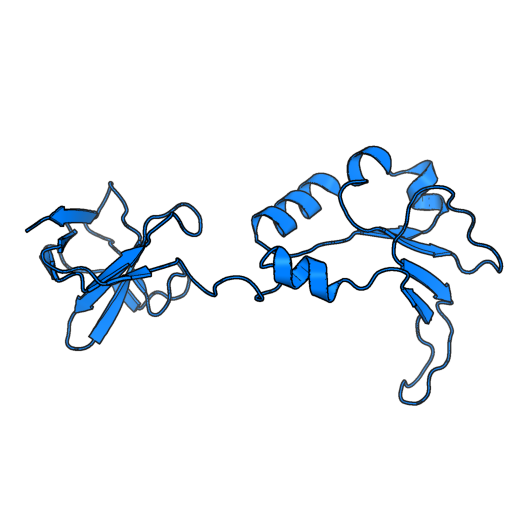6.56 94 GLY A C 1
ATOM 758 O O . GLY A 1 94 ? 4.314 -3.249 9.133 1.00 76.56 94 GLY A O 1
ATOM 759 N N . PRO A 1 95 ? 3.944 -1.448 10.424 1.00 66.25 95 PRO A N 1
ATOM 760 C CA . PRO A 1 95 ? 3.244 -2.208 11.452 1.00 66.25 95 PRO A CA 1
ATOM 761 C C . PRO A 1 95 ? 2.013 -2.905 10.850 1.00 66.25 95 PRO A C 1
ATOM 763 O O . PRO A 1 95 ? 1.211 -2.289 10.147 1.00 66.25 95 PRO A O 1
ATOM 766 N N . THR A 1 96 ? 1.858 -4.199 11.134 1.00 70.19 96 THR A N 1
ATOM 767 C CA . THR A 1 96 ? 0.765 -5.067 10.649 1.00 70.19 96 THR A CA 1
ATOM 768 C C . THR A 1 96 ? -0.585 -4.786 11.330 1.00 70.19 96 THR A C 1
ATOM 770 O O . THR A 1 96 ? -1.508 -5.593 11.261 1.00 70.19 96 THR A O 1
ATOM 773 N N . GLY A 1 97 ? -0.707 -3.633 11.987 1.00 78.12 97 GLY A N 1
ATOM 774 C CA . GLY A 1 97 ? -1.854 -3.190 12.766 1.00 78.12 97 GLY A CA 1
ATOM 775 C C . GLY A 1 97 ? -1.601 -1.805 13.381 1.00 78.12 97 GLY A C 1
ATOM 776 O O . GLY A 1 97 ? -0.534 -1.219 13.169 1.00 78.12 97 GLY A O 1
ATOM 777 N N . PRO A 1 98 ? -2.561 -1.252 14.141 1.00 88.12 98 PRO A N 1
ATOM 778 C CA . PRO A 1 98 ? -2.337 -0.049 14.930 1.00 88.12 98 PRO A CA 1
ATOM 779 C C . PRO A 1 98 ? -1.200 -0.274 15.931 1.00 88.12 98 PRO A C 1
ATOM 781 O O . PRO A 1 98 ? -1.011 -1.372 16.454 1.00 88.12 98 PRO A O 1
ATOM 784 N N . LEU A 1 99 ? -0.470 0.794 16.243 1.00 89.38 99 LEU A N 1
ATOM 785 C CA . LEU A 1 99 ? 0.391 0.806 17.421 1.00 89.38 99 LEU A CA 1
ATOM 786 C C . LEU A 1 99 ? -0.503 0.776 18.659 1.00 89.38 99 LEU A C 1
ATOM 788 O O . LEU A 1 99 ? -1.376 1.632 18.786 1.00 89.38 99 LEU A O 1
ATOM 792 N N . MET A 1 100 ? -0.288 -0.195 19.543 1.00 94.00 100 MET A N 1
ATOM 793 C CA . MET A 1 100 ? -1.117 -0.417 20.727 1.00 94.00 100 MET A CA 1
ATOM 794 C C . MET A 1 100 ? -0.347 -0.093 22.004 1.00 94.00 100 MET A C 1
ATOM 796 O O . MET A 1 100 ? 0.837 -0.406 22.117 1.00 94.00 100 MET A O 1
ATOM 800 N N . GLU A 1 101 ? -1.037 0.487 22.980 1.00 95.88 101 GLU A N 1
ATOM 801 C CA . GLU A 1 101 ? -0.563 0.606 24.358 1.00 95.88 101 GLU A CA 1
ATOM 802 C C . GLU A 1 101 ? -1.431 -0.237 25.297 1.00 95.88 101 GLU A C 1
ATOM 804 O O . GLU A 1 101 ? -2.653 -0.299 25.135 1.00 95.88 101 GLU A O 1
ATOM 809 N N . ASN A 1 102 ? -0.798 -0.880 26.283 1.00 97.69 102 ASN A N 1
ATOM 810 C CA . ASN A 1 102 ? -1.513 -1.553 27.367 1.00 97.69 102 ASN A CA 1
ATOM 811 C C . ASN A 1 102 ? -2.212 -0.510 28.234 1.00 97.69 102 ASN A C 1
ATOM 813 O O . ASN A 1 102 ? -1.604 0.490 28.617 1.00 97.69 102 ASN A O 1
ATOM 817 N N . VAL A 1 103 ? -3.465 -0.771 28.589 1.00 97.06 103 VAL A N 1
ATOM 818 C CA . VAL A 1 103 ? -4.251 0.118 29.440 1.00 97.06 103 VAL A CA 1
ATOM 819 C C . VAL A 1 103 ? -4.955 -0.649 30.550 1.00 97.06 103 VAL A C 1
ATOM 821 O O . VAL A 1 103 ? -5.254 -1.833 30.431 1.00 97.06 103 VAL A O 1
ATOM 824 N N . THR A 1 104 ? -5.232 0.057 31.641 1.00 95.69 104 THR A N 1
ATOM 825 C CA . THR A 1 104 ? -6.096 -0.390 32.736 1.00 95.69 104 THR A CA 1
ATOM 826 C C . THR A 1 104 ? -7.115 0.704 33.038 1.00 95.69 104 THR A C 1
ATOM 828 O O . THR A 1 104 ? -6.884 1.874 32.724 1.00 95.69 104 THR A O 1
ATOM 831 N N . GLY A 1 105 ? -8.265 0.337 33.612 1.00 94.56 105 GLY A N 1
ATOM 832 C CA . GLY A 1 105 ? -9.324 1.308 33.911 1.00 94.56 105 GLY A CA 1
ATOM 833 C C . GLY A 1 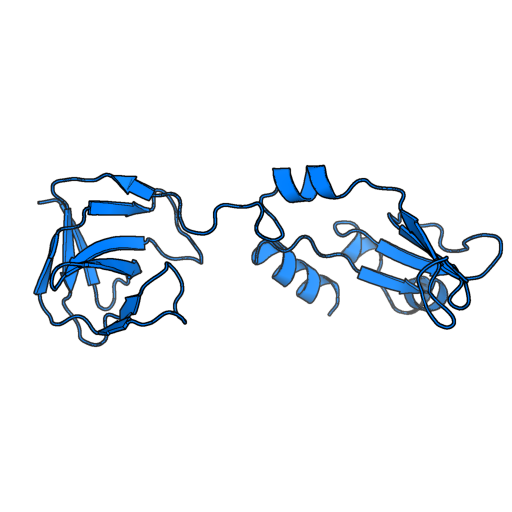105 ? -9.948 1.915 32.653 1.00 94.56 105 GLY A C 1
ATOM 834 O O . GLY A 1 105 ? -10.272 3.097 32.631 1.00 94.56 105 GLY A O 1
ATOM 835 N N . TYR A 1 106 ? -10.079 1.126 31.585 1.00 97.50 106 TYR A N 1
ATOM 836 C CA . TYR A 1 106 ? -10.860 1.502 30.414 1.00 97.50 106 TYR A CA 1
ATOM 837 C C . TYR A 1 106 ? -11.898 0.433 30.106 1.00 97.50 106 TYR A C 1
ATOM 839 O O . TYR A 1 106 ? -11.650 -0.767 30.216 1.00 97.50 106 TYR A O 1
ATOM 847 N N . THR A 1 107 ? -13.070 0.894 29.692 1.00 97.69 107 THR A N 1
ATOM 848 C CA . THR A 1 107 ? -14.216 0.059 29.360 1.00 97.69 107 THR A CA 1
ATOM 849 C C . THR A 1 107 ? -14.727 0.427 27.975 1.00 97.69 107 THR A C 1
ATOM 851 O O . THR A 1 107 ? -15.021 1.592 27.702 1.00 97.69 107 THR A O 1
ATOM 854 N N . LEU A 1 108 ? -14.887 -0.567 27.107 1.00 98.38 108 LEU A N 1
ATOM 855 C CA . LEU A 1 108 ? -15.643 -0.431 25.871 1.00 98.38 108 LEU A CA 1
ATOM 856 C C . LEU A 1 108 ? -17.130 -0.508 26.216 1.00 98.38 108 LEU A C 1
ATOM 858 O O . LEU A 1 108 ? -17.600 -1.528 26.719 1.00 98.38 108 LEU A O 1
ATOM 862 N N . VAL A 1 109 ? -17.873 0.556 25.932 1.00 98.38 109 VAL A N 1
ATOM 863 C CA . VAL A 1 109 ? -19.327 0.595 26.093 1.00 98.38 109 VAL A CA 1
ATOM 864 C C . VAL A 1 109 ? -19.980 0.425 24.732 1.00 98.38 109 VAL A C 1
ATOM 866 O O . VAL A 1 109 ? -19.846 1.290 23.868 1.00 98.38 109 VAL A O 1
ATOM 869 N N . VAL A 1 110 ? -20.712 -0.673 24.560 1.00 98.56 110 VAL A N 1
ATOM 870 C CA . VAL A 1 110 ? -21.525 -0.961 23.375 1.00 98.56 110 VAL A CA 1
ATOM 871 C C . VAL A 1 110 ? -22.959 -0.539 23.670 1.00 98.56 110 VAL A C 1
ATOM 873 O O . VAL A 1 110 ? -23.619 -1.116 24.535 1.00 98.56 110 VAL A O 1
ATOM 876 N N . PHE A 1 111 ? -23.431 0.495 22.975 1.00 98.25 111 PHE A N 1
ATOM 877 C CA . PHE A 1 111 ? -24.728 1.135 23.232 1.00 98.25 111 PHE A CA 1
ATOM 878 C C . PHE A 1 111 ? -25.675 1.107 22.029 1.00 98.25 111 PHE A C 1
ATOM 880 O O . PHE A 1 111 ? -26.811 1.563 22.141 1.00 98.25 111 PHE A O 1
ATOM 887 N N . ASN A 1 112 ? -25.234 0.565 20.894 1.00 97.25 112 ASN A N 1
ATOM 888 C CA . ASN A 1 112 ? -26.088 0.298 19.747 1.00 97.25 112 ASN A CA 1
ATOM 889 C C . ASN A 1 112 ? -25.774 -1.079 19.154 1.00 97.25 112 ASN A C 1
ATOM 891 O O . ASN A 1 112 ? -24.682 -1.626 19.340 1.00 97.25 112 ASN A O 1
ATOM 895 N N . ALA A 1 113 ? -26.747 -1.638 18.438 1.00 94.56 113 ALA A N 1
ATOM 896 C CA . ALA A 1 113 ? -26.592 -2.914 17.758 1.00 94.56 113 ALA A CA 1
ATOM 897 C C . ALA A 1 113 ? -25.524 -2.837 16.653 1.00 94.56 113 ALA A C 1
ATOM 899 O O . ALA A 1 113 ? -25.132 -1.758 16.210 1.00 94.56 113 ALA A O 1
ATOM 900 N N . ARG A 1 114 ? -25.104 -4.010 16.162 1.00 94.69 114 ARG A N 1
ATOM 901 C CA . ARG A 1 114 ? -24.133 -4.157 15.065 1.00 94.69 114 ARG A CA 1
ATOM 902 C C . ARG A 1 114 ? -22.746 -3.582 15.374 1.00 94.69 114 ARG A C 1
ATOM 904 O O . ARG A 1 114 ? -22.083 -3.085 14.475 1.00 94.69 114 ARG A O 1
ATOM 911 N N . THR A 1 115 ? -22.291 -3.655 16.624 1.00 97.88 115 THR A N 1
ATOM 912 C CA . THR A 1 115 ? -20.864 -3.456 16.914 1.00 97.88 115 THR A CA 1
ATOM 913 C C . THR A 1 115 ? -20.108 -4.726 16.549 1.00 97.88 115 THR A C 1
ATOM 915 O O . THR A 1 115 ? -20.211 -5.718 17.265 1.00 97.88 115 THR A O 1
ATOM 918 N N . GLU A 1 116 ? -19.403 -4.719 15.422 1.00 98.12 116 GLU A N 1
ATOM 919 C CA . GLU A 1 116 ? -18.542 -5.822 15.000 1.00 98.12 116 GLU A CA 1
ATOM 920 C C . GLU A 1 116 ? -17.319 -5.989 15.917 1.00 98.12 116 GLU A C 1
ATOM 922 O O . GLU A 1 116 ? -16.764 -5.006 16.403 1.00 98.12 116 GLU A O 1
ATOM 927 N N . TYR A 1 117 ? -16.859 -7.227 16.097 1.00 98.12 117 TYR A N 1
ATOM 928 C CA . TYR A 1 117 ? -15.539 -7.524 16.660 1.00 98.12 117 TYR A CA 1
ATOM 929 C C . TYR A 1 117 ? -14.780 -8.529 15.784 1.00 98.12 117 TYR A C 1
ATOM 931 O O . TYR A 1 117 ? -15.395 -9.302 15.046 1.00 98.12 117 TYR A O 1
ATOM 939 N N . PHE A 1 118 ? -13.447 -8.494 15.841 1.00 97.50 118 PHE A N 1
ATOM 940 C CA . PHE A 1 118 ? -12.557 -9.049 14.814 1.00 97.50 118 PHE A CA 1
ATOM 941 C C . PHE A 1 118 ? -11.376 -9.838 15.413 1.00 97.50 118 PHE A C 1
ATOM 943 O O . PHE A 1 118 ? -10.963 -9.570 16.548 1.00 97.50 118 PHE A O 1
ATOM 950 N N . TYR A 1 119 ? -10.799 -10.779 14.652 1.00 92.12 119 TYR A N 1
ATOM 951 C CA . TYR A 1 119 ? -9.553 -11.468 15.043 1.00 92.12 119 TYR A CA 1
ATOM 952 C C . TYR A 1 119 ? -8.310 -10.585 14.854 1.00 92.12 119 TYR A C 1
ATOM 954 O O . TYR A 1 119 ? -7.339 -10.704 15.603 1.00 92.12 119 TYR A O 1
ATOM 962 N N . THR A 1 120 ? -8.351 -9.664 13.892 1.00 91.00 120 THR A N 1
ATOM 963 C CA . THR A 1 120 ? -7.296 -8.687 13.585 1.00 91.00 120 THR A CA 1
ATOM 964 C C . THR A 1 120 ? -7.904 -7.285 13.417 1.00 91.00 120 THR A C 1
ATOM 966 O O . THR A 1 120 ? -9.124 -7.166 13.313 1.00 91.00 120 THR A O 1
ATOM 969 N N . PRO A 1 121 ? -7.119 -6.190 13.379 1.00 91.50 121 PRO A N 1
ATOM 970 C CA . PRO A 1 121 ? -7.624 -4.829 13.130 1.00 91.50 121 PRO A CA 1
ATOM 971 C C . PRO A 1 121 ? -8.037 -4.616 11.654 1.00 91.50 121 PRO A C 1
ATOM 973 O O . PRO A 1 121 ? -7.550 -3.718 10.963 1.00 91.50 121 PRO A O 1
ATOM 976 N N . ASN A 1 122 ? -8.911 -5.485 11.144 1.00 88.75 122 ASN A N 1
ATOM 977 C CA . ASN A 1 122 ? -9.344 -5.571 9.758 1.00 88.75 122 ASN A CA 1
ATOM 978 C C . ASN A 1 122 ? -10.855 -5.823 9.702 1.00 88.75 122 ASN A C 1
ATOM 980 O O . ASN A 1 122 ? -11.341 -6.840 10.188 1.00 88.75 122 ASN A O 1
ATOM 984 N N . PHE A 1 123 ? -11.593 -4.934 9.033 1.00 89.81 123 PHE A N 1
ATOM 985 C CA . PHE A 1 123 ? -13.049 -5.042 8.901 1.00 89.81 123 PHE A CA 1
ATOM 986 C C . PHE A 1 123 ? -13.535 -6.280 8.135 1.00 89.81 123 PHE A C 1
ATOM 988 O O . PHE A 1 123 ? -14.715 -6.603 8.213 1.00 89.81 123 PHE A O 1
ATOM 995 N N . ASN A 1 124 ? -12.657 -6.972 7.404 1.00 89.75 124 ASN A N 1
ATOM 996 C CA . ASN A 1 124 ? -12.997 -8.222 6.720 1.00 89.75 124 ASN A CA 1
ATOM 997 C C . ASN A 1 124 ? -12.816 -9.468 7.604 1.00 89.75 124 ASN A C 1
ATOM 999 O O . ASN A 1 124 ? -13.210 -10.555 7.194 1.00 89.75 124 ASN A O 1
ATOM 1003 N N . ASP A 1 125 ? -12.221 -9.329 8.789 1.00 91.12 125 ASP A N 1
ATOM 1004 C CA . ASP A 1 125 ? -11.875 -10.439 9.685 1.00 91.12 125 ASP A CA 1
ATOM 1005 C C . ASP A 1 125 ? -12.859 -10.537 10.865 1.00 91.12 125 ASP A C 1
ATOM 1007 O O . ASP A 1 125 ? -12.481 -10.563 12.038 1.00 91.12 125 ASP A O 1
ATOM 1011 N N . VAL A 1 126 ? -14.155 -10.469 10.536 1.00 95.56 126 VAL A N 1
ATOM 1012 C CA . VAL A 1 126 ? -15.271 -10.398 11.494 1.00 95.56 126 VAL A CA 1
ATOM 1013 C C . VAL A 1 126 ? -15.434 -11.732 12.216 1.00 95.56 126 VAL A C 1
ATOM 1015 O O . VAL A 1 126 ? -15.626 -12.768 11.584 1.00 95.56 126 VAL A O 1
ATOM 1018 N N . VAL A 1 127 ? -15.461 -11.687 13.548 1.00 96.88 127 VAL A N 1
ATOM 1019 C CA . VAL A 1 127 ? -15.864 -12.823 14.390 1.00 96.88 127 VAL A CA 1
ATOM 1020 C C . VAL A 1 127 ? -17.373 -12.809 14.620 1.00 96.88 127 VAL A C 1
ATOM 1022 O O . VAL A 1 127 ? -18.028 -13.846 14.560 1.00 96.88 127 VAL A O 1
ATOM 1025 N N . GLY A 1 128 ? -17.943 -11.631 14.879 1.00 97.12 128 GLY A N 1
ATOM 1026 C CA . GLY A 1 128 ? -19.372 -11.480 15.121 1.00 97.12 128 GLY A CA 1
ATOM 1027 C C . GLY A 1 128 ? -19.754 -10.080 15.581 1.00 97.12 128 GLY A C 1
ATOM 1028 O O . GLY A 1 128 ? -19.038 -9.111 15.336 1.00 97.12 128 GLY A O 1
ATOM 1029 N N . TYR A 1 129 ? -20.892 -9.991 16.270 1.00 98.00 129 TYR A N 1
ATOM 1030 C CA . TYR A 1 129 ? -21.435 -8.744 16.803 1.00 98.00 129 TYR A CA 1
ATOM 1031 C C . TYR A 1 129 ? -21.542 -8.805 18.324 1.00 98.00 129 TYR A C 1
ATOM 1033 O O . TYR A 1 129 ? -22.065 -9.777 18.872 1.00 98.00 129 TYR A O 1
ATOM 1041 N N . LEU A 1 130 ? -21.081 -7.756 19.001 1.00 97.94 130 LEU A N 1
ATOM 1042 C CA . LEU A 1 130 ? -21.181 -7.646 20.449 1.00 97.94 130 LEU A CA 1
ATOM 1043 C C . LEU A 1 130 ? -22.619 -7.341 20.889 1.00 97.94 130 LEU A C 1
ATOM 1045 O O . LEU A 1 130 ? -23.273 -6.466 20.308 1.00 97.94 130 LEU A O 1
ATOM 1049 N N . PRO A 1 131 ? -23.106 -8.013 21.948 1.00 98.12 131 PRO A N 1
ATOM 1050 C CA . PRO A 1 131 ? -24.269 -7.557 22.696 1.00 98.12 131 PRO A CA 1
ATOM 1051 C C . PRO A 1 131 ? -24.094 -6.132 23.245 1.00 98.12 131 PRO A C 1
ATOM 1053 O O . PRO A 1 131 ? -22.983 -5.627 23.400 1.00 98.12 131 PRO A O 1
ATOM 1056 N N . LEU A 1 132 ? -25.211 -5.485 23.590 1.00 98.38 132 LEU A N 1
ATOM 1057 C CA . LEU A 1 132 ? -25.160 -4.251 24.374 1.00 98.38 132 LEU A CA 1
ATOM 1058 C C . LEU A 1 132 ? -24.532 -4.552 25.736 1.00 98.38 132 LEU A C 1
ATOM 1060 O O . LEU A 1 132 ? -24.921 -5.516 26.399 1.00 98.38 132 LEU A O 1
ATOM 1064 N N . GLY A 1 133 ? -23.576 -3.734 26.164 1.00 97.69 133 GLY A N 1
ATOM 1065 C CA . GLY A 1 133 ? -22.842 -4.032 27.384 1.00 97.69 133 GLY A CA 1
ATOM 1066 C C . GLY A 1 133 ? -21.563 -3.235 27.566 1.00 97.69 133 GLY A C 1
ATOM 1067 O O . GLY A 1 133 ? -21.300 -2.242 26.884 1.00 97.69 133 GLY A O 1
ATOM 1068 N N . ARG A 1 134 ? -20.783 -3.678 28.549 1.00 98.06 134 ARG A N 1
ATOM 1069 C CA . ARG A 1 134 ? -19.521 -3.075 28.971 1.00 98.06 134 ARG A CA 1
ATOM 1070 C C . ARG A 1 134 ? -18.450 -4.160 28.977 1.00 98.06 134 ARG A C 1
ATOM 1072 O O . ARG A 1 134 ? -18.662 -5.206 29.584 1.00 98.06 134 ARG A O 1
ATOM 1079 N N . TYR A 1 135 ? -17.324 -3.901 28.325 1.00 97.81 135 TYR A N 1
ATOM 1080 C CA . TYR A 1 135 ? -16.241 -4.869 28.150 1.00 97.81 135 TYR A CA 1
ATOM 1081 C C . TYR A 1 135 ? -14.916 -4.275 28.618 1.00 97.81 135 TYR A C 1
ATOM 1083 O O . TYR A 1 135 ? -14.619 -3.116 28.324 1.00 97.81 135 TYR A O 1
ATOM 1091 N N . ASN A 1 136 ? -14.126 -5.061 29.350 1.00 97.25 136 ASN A N 1
ATOM 1092 C CA . ASN A 1 136 ? -12.816 -4.634 29.832 1.00 97.25 136 ASN A CA 1
ATOM 1093 C C . ASN A 1 136 ? -11.849 -4.467 28.655 1.00 97.25 136 ASN A C 1
ATOM 1095 O O . ASN A 1 136 ? -11.682 -5.396 27.866 1.00 97.25 136 ASN A O 1
ATOM 1099 N N . VAL A 1 137 ? -11.213 -3.301 28.554 1.00 98.31 137 VAL A N 1
ATOM 1100 C CA . VAL A 1 137 ? -10.223 -3.008 27.514 1.00 98.31 137 VAL A CA 1
ATOM 1101 C C . VAL A 1 137 ? -8.825 -3.217 28.075 1.00 98.31 137 VAL A C 1
ATOM 1103 O O . VAL A 1 137 ? -8.474 -2.648 29.106 1.00 98.31 137 VAL A O 1
ATOM 1106 N N . THR A 1 138 ? -8.022 -4.012 27.372 1.00 98.06 138 THR A N 1
ATOM 1107 C CA . THR A 1 138 ? -6.641 -4.342 27.752 1.00 98.06 138 THR A CA 1
ATOM 1108 C C . THR A 1 138 ? -5.623 -3.538 26.956 1.00 98.06 138 THR A C 1
ATOM 1110 O O . THR A 1 138 ? -4.549 -3.224 27.472 1.00 98.06 138 THR A O 1
ATOM 1113 N N . GLN A 1 139 ? -5.956 -3.155 25.720 1.00 98.06 139 GLN A N 1
ATOM 1114 C CA . GLN A 1 139 ? -5.110 -2.302 24.889 1.00 98.06 139 GLN A CA 1
ATOM 1115 C C . GLN A 1 139 ? -5.935 -1.307 24.076 1.00 98.06 139 GLN A C 1
ATOM 1117 O O . GLN A 1 139 ? -7.058 -1.604 23.667 1.00 98.06 139 GLN A O 1
ATOM 1122 N N . ARG A 1 140 ? -5.354 -0.147 23.769 1.00 97.12 140 ARG A N 1
ATOM 1123 C CA . ARG A 1 140 ? -5.921 0.812 22.808 1.00 97.12 140 ARG A CA 1
ATOM 1124 C C . ARG A 1 140 ? -4.860 1.313 21.839 1.00 97.12 140 ARG A C 1
ATOM 1126 O O . ARG A 1 140 ? -3.677 1.331 22.172 1.00 97.12 140 ARG A O 1
ATOM 1133 N N . SER A 1 141 ? -5.284 1.740 20.657 1.00 95.62 141 SER A N 1
ATOM 1134 C CA . SER A 1 141 ? -4.385 2.315 19.667 1.00 95.62 141 SER A CA 1
ATOM 1135 C C . SER A 1 141 ? -3.870 3.681 20.112 1.00 95.62 141 SER A C 1
ATOM 1137 O O . SER A 1 141 ? -4.651 4.521 20.554 1.00 95.62 141 SER A O 1
ATOM 1139 N N . THR A 1 142 ? -2.576 3.939 19.938 1.00 93.75 142 THR A N 1
ATOM 1140 C CA . THR A 1 142 ? -1.965 5.251 20.222 1.00 93.75 142 THR A CA 1
ATOM 1141 C C . THR A 1 142 ? -2.228 6.277 19.118 1.00 93.75 142 THR A C 1
ATOM 1143 O O . THR A 1 142 ? -2.076 7.479 19.327 1.00 93.75 142 THR A O 1
ATOM 1146 N N . GLN A 1 143 ? -2.632 5.806 17.939 1.00 87.44 143 GLN A N 1
ATOM 1147 C CA . GLN A 1 143 ? -3.006 6.610 16.783 1.00 87.44 143 GLN A CA 1
ATOM 1148 C C . GLN A 1 143 ? -4.021 5.856 15.924 1.00 87.44 143 GLN A C 1
ATOM 1150 O O . GLN A 1 143 ? -4.082 4.624 15.955 1.00 87.44 143 GLN A O 1
ATOM 1155 N N . LYS A 1 144 ? -4.760 6.590 15.090 1.00 88.56 144 LYS A N 1
ATOM 1156 C CA . LYS A 1 144 ? -5.713 5.989 14.158 1.00 88.56 144 LYS A CA 1
ATOM 1157 C C . LYS A 1 144 ? -5.020 5.054 13.167 1.00 88.56 144 LYS A C 1
ATOM 1159 O O . LYS A 1 144 ? -4.006 5.406 12.567 1.00 88.56 144 LYS A O 1
ATOM 1164 N N . TYR A 1 145 ? -5.632 3.900 12.927 1.00 85.81 145 TYR A N 1
ATOM 1165 C CA . TYR A 1 145 ? -5.236 2.935 11.905 1.00 85.81 145 TYR A CA 1
ATOM 1166 C C . TYR A 1 145 ? -6.409 2.693 10.959 1.00 85.81 145 TYR A C 1
ATOM 1168 O O . TYR A 1 145 ? -7.529 2.418 11.395 1.00 85.81 145 TYR A O 1
ATOM 1176 N N . ASN A 1 146 ? -6.172 2.877 9.657 1.00 85.38 146 ASN A N 1
ATOM 1177 C CA . ASN A 1 146 ? -7.216 2.918 8.625 1.00 85.38 146 ASN A CA 1
ATOM 1178 C C . ASN A 1 146 ? -8.359 3.909 8.930 1.00 85.38 146 ASN A C 1
ATOM 1180 O O . ASN A 1 146 ? -9.489 3.700 8.510 1.00 85.38 146 ASN A O 1
ATOM 1184 N N . GLY A 1 147 ? -8.061 4.999 9.649 1.00 87.06 147 GLY A N 1
ATOM 1185 C CA . GLY A 1 147 ? -9.028 6.049 9.995 1.00 87.06 147 GLY A CA 1
ATOM 1186 C C . GLY A 1 147 ? -9.774 5.847 11.318 1.00 87.06 147 GLY A C 1
ATOM 1187 O O . GLY A 1 147 ? -10.519 6.743 11.720 1.00 87.06 147 GLY A O 1
ATOM 1188 N N . TYR A 1 148 ? -9.530 4.740 12.022 1.00 93.75 148 TYR A N 1
ATOM 1189 C CA . TYR A 1 148 ? -10.239 4.379 13.250 1.00 93.75 148 TYR A CA 1
ATOM 1190 C C . TYR A 1 148 ? -9.288 4.236 14.430 1.00 93.75 148 TYR A C 1
ATOM 1192 O O . TYR A 1 148 ? -8.150 3.791 14.270 1.00 93.75 148 TYR A O 1
ATOM 1200 N N . ASP A 1 149 ? -9.774 4.592 15.613 1.00 96.38 149 ASP A N 1
ATOM 1201 C CA . ASP A 1 149 ? -9.178 4.146 16.866 1.00 96.38 149 ASP A CA 1
ATOM 1202 C C . ASP A 1 149 ? -9.589 2.688 17.103 1.00 96.38 149 ASP A C 1
ATOM 1204 O O . ASP A 1 149 ? -10.717 2.299 16.797 1.00 96.38 149 ASP A O 1
ATOM 1208 N N . TRP A 1 150 ? -8.678 1.873 17.621 1.00 97.44 150 TRP A N 1
ATOM 1209 C CA . TRP A 1 150 ? -8.888 0.445 17.852 1.00 97.44 150 TRP A CA 1
ATOM 1210 C C . TRP A 1 150 ? -8.656 0.102 19.316 1.00 97.44 150 TRP A C 1
ATOM 1212 O O . TRP A 1 150 ? -7.800 0.692 19.975 1.00 97.44 150 TRP A O 1
ATOM 1222 N N . VAL A 1 151 ? -9.388 -0.887 19.816 1.00 98.19 151 VAL A N 1
ATOM 1223 C CA . VAL A 1 151 ? -9.159 -1.464 21.144 1.00 98.19 151 VAL A CA 1
ATOM 1224 C C . VAL A 1 151 ? -9.092 -2.979 21.070 1.00 98.19 151 VAL A C 1
ATOM 1226 O O . VAL A 1 151 ? -9.722 -3.587 20.202 1.00 98.19 151 VAL A O 1
ATOM 1229 N N . ILE A 1 152 ? -8.351 -3.568 22.007 1.00 98.12 152 ILE A N 1
ATOM 1230 C CA . ILE A 1 152 ? -8.450 -4.986 22.341 1.00 98.12 152 ILE A CA 1
ATOM 1231 C C . ILE A 1 152 ? -9.185 -5.108 23.670 1.00 98.12 152 ILE A C 1
ATOM 1233 O O . ILE A 1 152 ? -8.874 -4.400 24.631 1.00 98.12 152 ILE A O 1
ATOM 1237 N N . PHE A 1 153 ? -10.179 -5.985 23.705 1.00 98.12 153 PHE A N 1
ATOM 1238 C CA . PHE A 1 153 ? -11.039 -6.213 24.859 1.00 98.12 153 PHE A CA 1
ATOM 1239 C C . PHE A 1 153 ? -11.256 -7.710 25.081 1.00 98.12 153 PHE A C 1
ATOM 1241 O O . PHE A 1 153 ? -11.151 -8.505 24.143 1.00 98.12 153 PHE A O 1
ATOM 1248 N N . ASP A 1 154 ? -11.584 -8.081 26.317 1.00 96.25 154 ASP A N 1
ATOM 1249 C CA . ASP A 1 154 ? -11.848 -9.473 26.684 1.00 96.25 154 ASP A CA 1
ATOM 1250 C C . ASP A 1 154 ? -13.339 -9.808 26.552 1.00 96.25 154 ASP A C 1
ATOM 1252 O O . ASP A 1 154 ? -14.211 -9.075 27.033 1.00 96.25 154 ASP A O 1
ATOM 1256 N N . TYR A 1 155 ? -13.646 -10.939 25.917 1.00 97.19 155 TYR A N 1
ATOM 1257 C CA . TYR A 1 155 ? -15.010 -11.433 25.739 1.00 97.19 155 TYR A CA 1
ATOM 1258 C C . TYR A 1 155 ? -15.038 -12.955 25.573 1.00 97.19 155 TYR A C 1
ATOM 1260 O O . TYR A 1 155 ? -14.219 -13.520 24.859 1.00 97.19 155 TYR A O 1
ATOM 1268 N N . ASN A 1 156 ? -15.976 -13.643 26.235 1.00 94.31 156 ASN A N 1
ATOM 1269 C CA . ASN A 1 156 ? -16.147 -15.105 26.163 1.00 94.31 156 ASN A CA 1
ATOM 1270 C C . ASN A 1 156 ? -14.836 -15.917 26.299 1.00 94.31 156 ASN A C 1
ATOM 1272 O O . ASN A 1 156 ? -14.649 -16.924 25.622 1.00 94.31 156 ASN A O 1
ATOM 1276 N N . GLY A 1 157 ? -13.919 -15.474 27.165 1.00 92.81 157 GLY A N 1
ATOM 1277 C CA . GLY A 1 157 ? -12.643 -16.158 27.413 1.00 92.81 157 GLY A CA 1
ATOM 1278 C C . GLY A 1 157 ? -11.558 -15.946 26.349 1.00 92.81 157 GLY A C 1
ATOM 1279 O O . GLY A 1 157 ? -10.521 -16.596 26.430 1.00 92.81 157 GLY A O 1
ATOM 1280 N N . GLY A 1 158 ? -11.767 -15.053 25.377 1.00 93.94 158 GLY A N 1
ATOM 1281 C CA . GLY A 1 158 ? -10.752 -14.624 24.413 1.00 93.94 158 GLY A CA 1
ATOM 1282 C C . GLY A 1 158 ? -10.558 -13.108 24.408 1.00 93.94 158 GLY A C 1
ATOM 1283 O O . GLY A 1 158 ? -11.326 -12.377 25.036 1.00 93.94 158 GLY A O 1
ATOM 1284 N N . SER A 1 159 ? -9.554 -12.646 23.665 1.00 96.12 159 SER A N 1
ATOM 1285 C CA . SER A 1 159 ? -9.301 -11.223 23.426 1.00 96.12 159 SER A CA 1
ATOM 1286 C C . SER A 1 159 ? -9.492 -10.910 21.946 1.00 96.12 159 SER A C 1
ATOM 1288 O O . SER A 1 159 ? -9.008 -11.642 21.081 1.00 96.12 159 SER A O 1
ATOM 1290 N N . TYR A 1 160 ? -10.204 -9.826 21.657 1.00 97.88 160 TYR A N 1
ATOM 1291 C CA . TYR A 1 160 ? -10.618 -9.478 20.301 1.00 97.88 160 TYR A CA 1
ATOM 1292 C C . TYR A 1 160 ? -10.444 -7.996 20.015 1.00 97.88 160 TYR A C 1
ATOM 1294 O O . TYR A 1 160 ? -10.377 -7.179 20.930 1.00 97.88 160 TYR A O 1
ATOM 1302 N N . TRP A 1 161 ? -10.427 -7.656 18.731 1.00 98.19 161 TRP A N 1
ATOM 1303 C CA . TRP A 1 161 ? -10.350 -6.285 18.251 1.00 98.19 161 TRP A CA 1
ATOM 1304 C C . TRP A 1 161 ? -11.741 -5.700 18.026 1.00 98.19 161 TRP A C 1
ATOM 1306 O O . TRP A 1 161 ? -12.642 -6.391 17.558 1.00 98.19 161 TRP A O 1
ATOM 1316 N N . THR A 1 162 ? -11.908 -4.403 18.265 1.00 98.06 162 THR A N 1
ATOM 1317 C CA . THR A 1 162 ? -12.994 -3.616 17.661 1.00 98.06 162 THR A CA 1
ATOM 1318 C C . THR A 1 162 ? -12.506 -2.213 17.334 1.00 98.06 162 THR A C 1
ATOM 1320 O O . THR A 1 162 ? -11.677 -1.645 18.051 1.00 98.06 162 THR A O 1
ATOM 1323 N N . ALA A 1 163 ? -13.046 -1.638 16.263 1.00 97.69 163 ALA A N 1
ATOM 1324 C CA . ALA A 1 163 ? -12.921 -0.214 15.998 1.00 97.69 163 ALA A CA 1
ATOM 1325 C C . ALA A 1 163 ? -13.840 0.573 16.947 1.00 97.69 163 ALA A C 1
ATOM 1327 O O . ALA A 1 163 ? -14.955 0.133 17.257 1.00 97.69 163 ALA A O 1
ATOM 1328 N N . VAL A 1 164 ? -13.383 1.744 17.388 1.00 97.62 164 VAL A N 1
ATOM 1329 C CA . VAL A 1 164 ? -14.194 2.683 18.162 1.00 97.62 164 VAL A CA 1
ATOM 1330 C C . VAL A 1 164 ? -15.038 3.512 17.198 1.00 97.62 164 VAL A C 1
ATOM 1332 O O . VAL A 1 164 ? -14.518 4.324 16.432 1.00 97.62 164 VAL A O 1
ATOM 1335 N N . LEU A 1 165 ? -16.348 3.287 17.222 1.00 96.19 165 LEU A N 1
ATOM 1336 C CA . LEU A 1 165 ? -17.312 3.844 16.279 1.00 96.19 165 LEU A CA 1
ATOM 1337 C C . LEU A 1 165 ? -18.416 4.562 17.053 1.00 96.19 165 LEU A C 1
ATOM 1339 O O . LEU A 1 165 ? -19.287 3.921 17.635 1.00 96.19 165 LEU A O 1
ATOM 1343 N N . GLY A 1 166 ? -18.384 5.898 17.048 1.00 93.81 166 GLY A N 1
ATOM 1344 C CA . GLY A 1 166 ? -19.241 6.740 17.894 1.00 93.81 166 GLY A CA 1
ATOM 1345 C C . GLY A 1 166 ? -20.753 6.624 17.657 1.00 93.81 166 GLY A C 1
ATOM 1346 O O . GLY A 1 166 ? -21.522 7.209 18.412 1.00 93.81 166 GLY A O 1
ATOM 1347 N N . ASP A 1 167 ? -21.195 5.878 16.645 1.00 96.62 167 ASP A N 1
ATOM 1348 C CA . ASP A 1 167 ? -22.601 5.541 16.400 1.00 96.62 167 ASP A CA 1
ATOM 1349 C C . ASP A 1 167 ? -23.070 4.278 17.151 1.00 96.62 167 ASP A C 1
ATOM 1351 O O . ASP A 1 167 ? -24.280 4.048 17.266 1.00 96.62 167 ASP A O 1
ATOM 1355 N N . ARG A 1 168 ? -22.143 3.453 17.661 1.00 97.12 168 ARG A N 1
ATOM 1356 C CA . ARG A 1 168 ? -22.469 2.145 18.258 1.00 97.12 168 ARG A CA 1
ATOM 1357 C C . ARG A 1 168 ? -21.647 1.714 19.463 1.00 97.12 168 ARG A C 1
ATOM 1359 O O . ARG A 1 168 ? -22.136 0.927 20.280 1.00 97.12 168 ARG A O 1
ATOM 1366 N N . ASN A 1 169 ? -20.445 2.249 19.619 1.00 98.56 169 ASN A N 1
ATOM 1367 C CA . ASN A 1 169 ? -19.611 2.004 20.779 1.00 98.56 169 ASN A CA 1
ATOM 1368 C C . ASN A 1 169 ? -18.756 3.233 21.135 1.00 98.56 169 ASN A C 1
ATOM 1370 O O . ASN A 1 169 ? -18.629 4.190 20.373 1.00 98.56 169 ASN A O 1
ATOM 1374 N N . ARG A 1 170 ? -18.215 3.247 22.350 1.00 98.06 170 ARG A N 1
ATOM 1375 C CA . ARG A 1 170 ? -17.284 4.282 22.811 1.00 98.06 170 ARG A CA 1
ATOM 1376 C C . ARG A 1 170 ? -16.368 3.729 23.888 1.00 98.06 170 ARG A C 1
ATOM 1378 O O . ARG A 1 170 ? -16.713 2.761 24.564 1.00 98.06 170 ARG A O 1
ATOM 1385 N N . LEU A 1 171 ? -15.227 4.378 24.065 1.00 97.56 171 LEU A N 1
ATOM 1386 C CA . LEU A 1 171 ? -14.290 4.077 25.137 1.00 97.56 171 LEU A CA 1
ATOM 1387 C C . LEU A 1 171 ? -14.550 5.012 26.325 1.00 97.56 171 LEU A C 1
ATOM 1389 O O . LEU A 1 171 ? -14.552 6.230 26.163 1.00 97.56 171 LEU A O 1
ATOM 1393 N N . GLU A 1 172 ? -14.754 4.452 27.514 1.00 97.44 172 GLU A N 1
ATOM 1394 C CA . GLU A 1 172 ? -14.900 5.199 28.767 1.00 97.44 172 GLU A CA 1
ATOM 1395 C C . GLU A 1 172 ? -13.756 4.852 29.720 1.00 97.44 172 GLU A C 1
ATOM 1397 O O . GLU A 1 172 ? -13.305 3.707 29.765 1.00 97.44 172 GLU A O 1
ATOM 1402 N N . LYS A 1 173 ? -13.290 5.839 30.487 1.00 93.69 173 LYS A N 1
ATOM 1403 C CA . LYS A 1 173 ? -12.351 5.614 31.586 1.00 93.69 173 LYS A CA 1
ATOM 1404 C C . LYS A 1 173 ? -13.144 5.210 32.831 1.00 93.69 173 LYS A C 1
ATOM 1406 O O . LYS A 1 173 ? -14.150 5.855 33.130 1.00 93.69 173 LYS A O 1
ATOM 1411 N N . THR A 1 174 ? -12.718 4.141 33.492 1.00 82.75 174 THR A N 1
ATOM 1412 C CA . THR A 1 174 ? -13.311 3.607 34.723 1.00 82.75 174 THR A CA 1
ATOM 1413 C C . THR A 1 174 ? -12.681 4.215 35.968 1.00 82.75 174 THR A C 1
ATOM 1415 O O . THR A 1 174 ? -11.489 4.601 35.912 1.00 82.75 174 THR A O 1
#

pLDDT: mean 94.59, std 5.2, range [66.25, 98.75]

Sequence (174 aa):
LVRYAMDILYQRKWYGGWYSYTNYINNYLNAAELSAYPLWVADYRSTLGYTGPYTMWQYSGSGTVGGISGACDLNRSYQDFLPSIKAGGFNNYGPTGPLMENVTGYTLVVFNARTEYFYTPNFNDVVGYLPLGRYNVTQRSTQKYNGYDWVIFDYNGGSYWTAVLGDRNRLEKT